Protein AF-A0A7C7GL18-F1 (afdb_monomer_lite)

pLDDT: mean 80.8, std 13.45, range [41.53, 95.81]

Sequence (147 aa):
MASQLKHQLSNVLKSRQIWISIIIILSNVGTMVYTIEILNQKKKLSYLAGIANHQQVLIETHLSQVLLESLGTKTSYEATRADYKQASKILRYGGELALGPDSAQQTILKHVPTKEIFDVILKNDTLFRKIILKSDHFLASNPGNRI

Radius of gyration: 29.55 Å; chains: 1; bounding box: 69×33×92 Å

Structure (mmCIF, N/CA/C/O backbone):
data_AF-A0A7C7GL18-F1
#
_entry.id   AF-A0A7C7GL18-F1
#
loop_
_atom_site.group_PDB
_atom_site.id
_atom_site.type_symbol
_atom_site.label_atom_id
_atom_site.label_alt_id
_atom_site.label_comp_id
_atom_site.label_asym_id
_atom_site.label_entity_id
_atom_site.label_seq_id
_atom_site.pdbx_PDB_ins_code
_atom_site.Cartn_x
_atom_site.Cartn_y
_atom_site.Cartn_z
_atom_site.occupancy
_atom_site.B_iso_or_equiv
_atom_site.auth_seq_id
_atom_site.auth_comp_id
_atom_site.auth_asym_id
_atom_site.auth_atom_id
_atom_site.pdbx_PDB_model_num
ATOM 1 N N . MET A 1 1 ? 50.760 1.882 -61.209 1.00 62.50 1 MET A N 1
ATOM 2 C CA . MET A 1 1 ? 50.061 0.744 -60.563 1.00 62.50 1 MET A CA 1
ATOM 3 C C . MET A 1 1 ? 50.178 0.723 -59.032 1.00 62.50 1 MET A C 1
ATOM 5 O O . MET A 1 1 ? 49.142 0.674 -58.384 1.00 62.50 1 MET A O 1
ATOM 9 N N . ALA A 1 2 ? 51.365 0.840 -58.416 1.00 65.00 2 ALA A N 1
ATOM 10 C CA . ALA A 1 2 ? 51.510 0.757 -56.946 1.00 65.00 2 ALA A CA 1
ATOM 11 C C . ALA A 1 2 ? 50.763 1.847 -56.132 1.00 65.00 2 ALA A C 1
ATOM 13 O O . ALA A 1 2 ? 50.281 1.577 -55.034 1.00 65.00 2 ALA A O 1
ATOM 14 N N . SER A 1 3 ? 50.630 3.066 -56.672 1.00 66.88 3 SER A N 1
ATOM 15 C CA . SER A 1 3 ? 49.903 4.176 -56.024 1.00 66.88 3 SER A CA 1
ATOM 16 C C . SER A 1 3 ? 48.387 3.924 -55.935 1.00 66.88 3 SER A C 1
ATOM 18 O O . SER A 1 3 ? 47.785 4.098 -54.877 1.00 66.88 3 SER A O 1
ATOM 20 N N . GLN A 1 4 ? 47.779 3.404 -57.008 1.00 69.69 4 GLN A N 1
ATOM 21 C CA . GLN A 1 4 ? 46.353 3.060 -57.031 1.00 69.69 4 GLN A CA 1
ATOM 22 C C . GLN A 1 4 ? 46.026 1.916 -56.064 1.00 69.69 4 GLN A C 1
ATOM 24 O O . GLN A 1 4 ? 45.018 1.979 -55.364 1.00 69.69 4 GLN A O 1
ATOM 29 N N . LEU A 1 5 ? 46.911 0.918 -55.952 1.00 69.62 5 LEU A N 1
ATOM 30 C CA . LEU A 1 5 ? 46.732 -0.202 -55.026 1.00 69.62 5 LEU A CA 1
ATOM 31 C C . LEU A 1 5 ? 46.753 0.260 -53.555 1.00 69.62 5 LEU A C 1
ATOM 33 O O . LEU A 1 5 ? 45.903 -0.147 -52.767 1.00 69.62 5 LEU A O 1
ATOM 37 N N . LYS A 1 6 ? 47.672 1.170 -53.191 1.00 70.19 6 LYS A N 1
ATOM 38 C CA . LYS A 1 6 ? 47.733 1.771 -51.843 1.00 70.19 6 LYS A CA 1
ATOM 39 C C . LYS A 1 6 ? 46.484 2.590 -51.517 1.00 70.19 6 LYS A C 1
ATOM 41 O O . LYS A 1 6 ? 45.965 2.503 -50.404 1.00 70.19 6 LYS A O 1
ATOM 46 N N . HIS A 1 7 ? 45.988 3.358 -52.484 1.00 70.75 7 HIS A N 1
ATOM 47 C CA . HIS A 1 7 ? 44.803 4.190 -52.293 1.00 70.75 7 HIS A CA 1
ATOM 48 C C . HIS A 1 7 ? 43.530 3.348 -52.113 1.00 70.75 7 HIS A C 1
ATOM 50 O O . HIS A 1 7 ? 42.682 3.682 -51.284 1.00 70.75 7 HIS A O 1
ATOM 56 N N . GLN A 1 8 ? 43.414 2.222 -52.826 1.00 72.12 8 GLN A N 1
ATOM 57 C CA . GLN A 1 8 ? 42.303 1.288 -52.641 1.00 72.12 8 GLN A CA 1
ATOM 58 C C . GLN A 1 8 ? 42.377 0.538 -51.306 1.00 72.12 8 GLN A C 1
ATOM 60 O O . GLN A 1 8 ? 41.365 0.448 -50.612 1.00 72.12 8 GLN A O 1
ATOM 65 N N . LEU A 1 9 ? 43.566 0.089 -50.883 1.00 71.50 9 LEU A N 1
ATOM 66 C CA . LEU A 1 9 ? 43.743 -0.558 -49.576 1.00 71.50 9 LEU A CA 1
ATOM 67 C C . LEU A 1 9 ? 43.374 0.382 -48.413 1.00 71.50 9 LEU A C 1
ATOM 69 O O . LEU A 1 9 ? 42.699 -0.026 -47.469 1.00 71.50 9 LEU A O 1
ATOM 73 N N . SER A 1 10 ? 43.771 1.658 -48.503 1.00 78.00 10 SER A N 1
ATOM 74 C CA . SER A 1 10 ? 43.434 2.683 -47.506 1.00 78.00 10 SER A CA 1
ATOM 75 C C . SER A 1 10 ? 41.923 2.922 -47.404 1.00 78.00 10 SER A C 1
ATOM 77 O O . SER A 1 10 ? 41.388 3.021 -46.299 1.00 78.00 10 SER A O 1
ATOM 79 N N . ASN A 1 11 ? 41.214 2.950 -48.536 1.00 79.50 11 ASN A N 1
ATOM 80 C CA . ASN A 1 11 ? 39.764 3.149 -48.563 1.00 79.50 11 ASN A CA 1
ATOM 81 C C . ASN A 1 11 ? 38.997 1.962 -47.954 1.00 79.50 11 ASN A C 1
ATOM 83 O O . ASN A 1 11 ? 38.041 2.174 -47.209 1.00 79.50 11 ASN A O 1
ATOM 87 N N . VAL A 1 12 ? 39.441 0.723 -48.198 1.00 78.25 12 VAL A N 1
ATOM 88 C CA . VAL A 1 12 ? 38.845 -0.482 -47.589 1.00 78.25 12 VAL A CA 1
ATOM 89 C C . VAL A 1 12 ? 39.056 -0.498 -46.072 1.00 78.25 12 VAL A C 1
ATOM 91 O O . VAL A 1 12 ? 38.129 -0.813 -45.324 1.00 78.25 12 VAL A O 1
ATOM 94 N N . LEU A 1 13 ? 40.245 -0.110 -45.598 1.00 78.62 13 LEU A N 1
ATOM 95 C CA . LEU A 1 13 ? 40.544 -0.014 -44.165 1.00 78.62 13 LEU A CA 1
ATOM 96 C C . LEU A 1 13 ? 39.705 1.069 -43.470 1.00 78.62 13 LEU A C 1
ATOM 98 O O . LEU A 1 13 ? 39.130 0.800 -42.417 1.00 78.62 13 LEU A O 1
ATOM 102 N N . LYS A 1 14 ? 39.560 2.253 -44.082 1.00 82.00 14 LYS A N 1
ATOM 103 C CA . LYS A 1 14 ? 38.687 3.327 -43.571 1.00 82.00 14 LYS A CA 1
ATOM 104 C C . LYS A 1 14 ? 37.219 2.905 -43.539 1.00 82.00 14 LYS A C 1
ATOM 106 O O . LYS A 1 14 ? 36.545 3.126 -42.539 1.00 82.00 14 LYS A O 1
ATOM 111 N N . SER A 1 15 ? 36.729 2.253 -44.596 1.00 81.19 15 SER A N 1
ATOM 112 C CA . SER A 1 15 ? 35.357 1.734 -44.642 1.00 81.19 15 SER A CA 1
ATOM 113 C C . SER A 1 15 ? 35.107 0.706 -43.533 1.00 81.19 15 SER A C 1
ATOM 115 O O . SER A 1 15 ? 34.118 0.809 -42.811 1.00 81.19 15 SER A O 1
ATOM 117 N N . ARG A 1 16 ? 36.043 -0.229 -43.316 1.00 83.00 16 ARG A N 1
ATOM 118 C CA . ARG A 1 16 ? 35.974 -1.190 -42.204 1.00 83.00 16 ARG A CA 1
ATOM 119 C C . ARG A 1 16 ? 35.967 -0.510 -40.835 1.00 83.00 16 ARG A C 1
ATOM 121 O O . ARG A 1 16 ? 35.171 -0.893 -39.985 1.00 83.00 16 ARG A O 1
ATOM 128 N N . GLN A 1 17 ? 36.811 0.501 -40.623 1.00 89.12 17 GLN A N 1
ATOM 129 C CA . GLN A 1 17 ? 36.826 1.268 -39.373 1.00 89.12 17 GLN A CA 1
ATOM 130 C C . GLN A 1 17 ?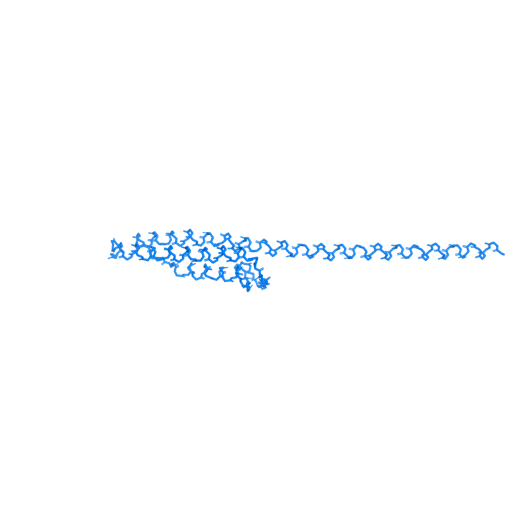 35.496 1.986 -39.118 1.00 89.12 17 GLN A C 1
ATOM 132 O O . GLN A 1 17 ? 35.011 1.964 -37.991 1.00 89.12 17 GLN A O 1
ATOM 137 N N . ILE A 1 18 ? 34.874 2.564 -40.150 1.00 89.94 18 ILE A N 1
ATOM 138 C CA . ILE A 1 18 ? 33.554 3.202 -40.033 1.00 89.94 18 ILE A CA 1
ATOM 139 C C . ILE A 1 18 ? 32.503 2.180 -39.583 1.00 89.94 18 ILE A C 1
ATOM 141 O O . ILE A 1 18 ? 31.773 2.439 -38.629 1.00 89.94 18 ILE A O 1
ATOM 145 N N . TRP A 1 19 ? 32.463 1.000 -40.205 1.00 90.38 19 TRP A N 1
ATOM 146 C CA . TRP A 1 19 ? 31.518 -0.055 -39.827 1.00 90.38 19 TRP A CA 1
ATOM 147 C C . TRP A 1 19 ? 31.719 -0.557 -38.396 1.00 90.38 19 TRP A C 1
ATOM 149 O O . TRP A 1 19 ? 30.743 -0.711 -37.664 1.00 90.38 19 TRP A O 1
ATOM 159 N N . ILE A 1 20 ? 32.969 -0.759 -37.971 1.00 91.44 20 ILE A N 1
ATOM 160 C CA . ILE A 1 20 ? 33.286 -1.163 -36.594 1.00 91.44 20 ILE A CA 1
ATOM 161 C C . ILE A 1 20 ? 32.805 -0.096 -35.603 1.00 91.44 20 ILE A C 1
ATOM 163 O O . ILE A 1 20 ? 32.131 -0.426 -34.629 1.00 91.44 20 ILE A O 1
ATOM 167 N N . SER A 1 21 ? 33.079 1.182 -35.875 1.00 90.50 21 SER A N 1
ATOM 168 C CA . SER A 1 21 ? 32.619 2.289 -35.030 1.00 90.50 21 SER A CA 1
ATOM 169 C C . SER A 1 21 ? 31.094 2.359 -34.945 1.00 90.50 21 SER A C 1
ATOM 171 O O . SER A 1 21 ? 30.556 2.535 -33.855 1.00 90.50 21 SER A O 1
ATOM 173 N N . ILE A 1 22 ? 30.381 2.161 -36.059 1.00 92.62 22 ILE A N 1
ATOM 174 C CA . ILE A 1 22 ? 28.909 2.128 -36.078 1.00 92.62 22 ILE A CA 1
ATOM 175 C C . ILE A 1 22 ? 28.378 0.992 -35.199 1.00 92.62 22 ILE A C 1
ATOM 177 O O . ILE A 1 22 ? 27.489 1.222 -34.381 1.00 92.62 22 ILE A O 1
ATOM 181 N N . ILE A 1 23 ? 28.937 -0.215 -35.318 1.00 92.38 23 ILE A N 1
ATOM 182 C CA . ILE A 1 23 ? 28.520 -1.373 -34.513 1.00 92.38 23 ILE A CA 1
ATOM 183 C C . ILE A 1 23 ? 28.749 -1.106 -33.021 1.00 92.38 23 ILE A C 1
ATOM 185 O O . ILE A 1 23 ? 27.869 -1.382 -32.206 1.00 92.38 23 ILE A O 1
ATOM 189 N N . ILE A 1 24 ? 29.893 -0.521 -32.656 1.00 93.06 24 ILE A N 1
ATOM 190 C CA . ILE A 1 24 ? 30.198 -0.157 -31.266 1.00 93.06 24 ILE A CA 1
ATOM 191 C C . ILE A 1 24 ? 29.203 0.884 -30.746 1.00 93.06 24 ILE A C 1
ATOM 193 O O . ILE A 1 24 ? 28.697 0.743 -29.632 1.00 93.06 24 ILE A O 1
ATOM 197 N N . ILE A 1 25 ? 28.887 1.915 -31.532 1.00 92.50 25 ILE A N 1
ATOM 198 C CA . ILE A 1 25 ? 27.912 2.942 -31.143 1.00 92.50 25 ILE A CA 1
ATOM 199 C C . ILE A 1 25 ? 26.532 2.309 -30.937 1.00 92.50 25 ILE A C 1
ATOM 201 O O . ILE A 1 25 ? 25.919 2.522 -29.894 1.00 92.50 25 ILE A O 1
ATOM 205 N N . LEU A 1 26 ? 26.072 1.471 -31.870 1.00 90.69 26 LEU A N 1
ATOM 206 C CA . LEU A 1 26 ? 24.785 0.777 -31.762 1.00 90.69 26 LEU A CA 1
ATOM 207 C C . LEU A 1 26 ? 24.728 -0.147 -30.538 1.00 90.69 26 LEU A C 1
ATOM 209 O O . LEU A 1 26 ? 23.735 -0.139 -29.813 1.00 90.69 26 LEU A O 1
ATOM 213 N N . SER A 1 27 ? 25.802 -0.891 -30.263 1.00 89.00 27 SER A N 1
ATOM 214 C CA . SER A 1 27 ? 25.903 -1.752 -29.079 1.00 89.00 27 SER A CA 1
ATOM 215 C C . SER A 1 27 ? 25.826 -0.948 -27.778 1.00 89.00 27 SER A C 1
ATOM 217 O O . SER A 1 27 ? 25.132 -1.345 -26.840 1.00 89.00 27 SER A O 1
ATOM 219 N N . ASN A 1 28 ? 26.510 0.198 -27.710 1.00 88.19 28 ASN A N 1
ATOM 220 C CA . ASN A 1 28 ? 26.464 1.075 -26.540 1.00 88.19 28 ASN A CA 1
ATOM 221 C C . ASN A 1 28 ? 25.072 1.681 -26.343 1.00 88.19 28 ASN A C 1
ATOM 223 O O . ASN A 1 28 ? 24.555 1.658 -25.229 1.00 88.19 28 ASN A O 1
ATOM 227 N N . VAL A 1 29 ? 24.432 2.154 -27.418 1.00 90.62 29 VAL A N 1
ATOM 228 C CA . VAL A 1 29 ? 23.058 2.678 -27.366 1.00 90.62 29 VAL A CA 1
ATOM 229 C C . VAL A 1 29 ? 22.085 1.599 -26.888 1.00 90.62 29 VAL A C 1
ATOM 231 O O . VAL A 1 29 ? 21.303 1.853 -25.974 1.00 90.62 29 VAL A O 1
ATOM 234 N N . GLY A 1 30 ? 22.172 0.380 -27.429 1.00 85.19 30 GLY A N 1
ATOM 235 C CA . GLY A 1 30 ? 21.340 -0.742 -26.988 1.00 85.19 30 GLY A CA 1
ATOM 236 C C . GLY A 1 30 ? 21.518 -1.051 -25.499 1.00 85.19 30 GLY A C 1
ATOM 237 O O . GLY A 1 30 ? 20.539 -1.194 -24.767 1.00 85.19 30 GLY A O 1
ATOM 238 N N . THR A 1 31 ? 22.765 -1.059 -25.023 1.00 88.62 31 THR A N 1
ATOM 239 C CA . THR A 1 31 ? 23.080 -1.294 -23.604 1.00 88.62 31 THR A CA 1
ATOM 240 C C . THR A 1 31 ? 22.556 -0.167 -22.710 1.00 88.62 31 THR A C 1
ATOM 242 O O . THR A 1 31 ? 22.020 -0.432 -21.633 1.00 88.62 31 THR A O 1
ATOM 245 N N . MET A 1 32 ? 22.655 1.092 -23.150 1.00 86.12 32 MET A N 1
ATOM 246 C CA . MET A 1 32 ? 22.120 2.248 -22.422 1.00 86.12 32 MET A CA 1
ATOM 247 C C . MET A 1 32 ? 20.599 2.182 -22.287 1.00 86.12 32 MET A C 1
ATOM 249 O O . MET A 1 32 ? 20.088 2.322 -21.177 1.00 86.12 32 MET A O 1
ATOM 253 N N . VAL A 1 33 ? 19.879 1.927 -23.384 1.00 86.56 33 VAL A N 1
ATOM 254 C CA . VAL A 1 33 ? 18.411 1.809 -23.370 1.00 86.56 33 VAL A CA 1
ATOM 255 C C . VAL A 1 33 ? 17.975 0.693 -22.421 1.00 86.56 33 VAL A C 1
ATOM 257 O O . VAL A 1 33 ? 17.145 0.922 -21.541 1.00 86.56 33 VAL A O 1
ATOM 260 N N . TYR A 1 34 ? 18.606 -0.478 -22.525 1.00 83.81 34 TYR A N 1
ATOM 261 C CA . TYR A 1 34 ? 18.330 -1.613 -21.645 1.00 83.81 34 TYR A CA 1
ATOM 262 C C . TYR A 1 34 ? 18.601 -1.292 -20.165 1.00 83.81 34 TYR A C 1
ATOM 264 O O . TYR A 1 34 ? 17.804 -1.612 -19.282 1.00 83.81 34 TYR A O 1
ATOM 272 N N . THR A 1 35 ? 19.700 -0.591 -19.879 1.00 84.44 35 THR A N 1
ATOM 273 C CA . THR A 1 35 ? 20.052 -0.178 -18.512 1.00 84.44 35 THR A CA 1
ATOM 274 C C . THR A 1 35 ? 19.027 0.803 -17.938 1.00 84.44 35 THR A C 1
ATOM 276 O O . THR A 1 35 ? 18.617 0.656 -16.785 1.00 84.44 35 THR A O 1
ATOM 279 N N . ILE A 1 36 ? 18.569 1.777 -18.732 1.00 82.69 36 ILE A N 1
ATOM 280 C CA . ILE A 1 36 ? 17.522 2.730 -18.329 1.00 82.69 36 ILE A CA 1
ATOM 281 C C . ILE A 1 36 ? 16.224 1.988 -17.996 1.00 82.69 36 ILE A C 1
ATOM 283 O O . ILE A 1 36 ? 15.576 2.291 -16.991 1.00 82.69 36 ILE A O 1
ATOM 287 N N . GLU A 1 37 ? 15.855 0.995 -18.803 1.00 77.88 37 GLU A N 1
ATOM 288 C CA . GLU A 1 37 ? 14.655 0.197 -18.571 1.00 77.88 37 GLU A CA 1
ATOM 289 C C . GLU A 1 37 ? 14.737 -0.595 -17.259 1.00 77.88 37 GLU A C 1
ATOM 291 O O . GLU A 1 37 ? 13.820 -0.510 -16.436 1.00 77.88 37 GLU A O 1
ATOM 296 N N . ILE A 1 38 ? 15.866 -1.263 -16.995 1.00 77.81 38 ILE A N 1
ATOM 297 C CA . ILE A 1 38 ? 16.104 -1.958 -15.720 1.00 77.81 38 ILE A CA 1
ATOM 298 C C . ILE A 1 38 ? 16.019 -0.988 -14.539 1.00 77.81 38 ILE A C 1
ATOM 300 O O . ILE A 1 38 ? 15.383 -1.296 -13.529 1.00 77.81 38 ILE A O 1
ATOM 304 N N . LEU A 1 39 ? 16.651 0.185 -14.635 1.00 76.12 39 LEU A N 1
ATOM 305 C CA . LEU A 1 39 ? 16.615 1.183 -13.564 1.00 76.12 39 LEU A CA 1
ATOM 306 C C . LEU A 1 39 ? 15.184 1.653 -13.286 1.00 76.12 39 LEU A C 1
ATOM 308 O O . LEU A 1 39 ? 14.789 1.768 -12.125 1.00 76.12 39 LEU A O 1
ATOM 312 N N . ASN A 1 40 ? 14.384 1.866 -14.330 1.00 73.88 40 ASN A N 1
ATOM 313 C CA . ASN A 1 40 ? 12.979 2.236 -14.188 1.00 73.88 40 ASN A CA 1
ATOM 314 C C . ASN A 1 40 ? 12.141 1.116 -13.558 1.00 73.88 40 ASN A C 1
ATOM 316 O O . ASN A 1 40 ? 11.289 1.398 -12.714 1.00 73.88 40 ASN A O 1
ATOM 320 N N . GLN A 1 41 ? 12.392 -0.148 -13.905 1.00 74.00 41 GLN A N 1
ATOM 321 C CA . GLN A 1 41 ? 11.733 -1.287 -13.260 1.00 74.00 41 GLN A CA 1
ATOM 322 C C . GLN A 1 41 ? 12.108 -1.394 -11.775 1.00 74.00 41 GLN A C 1
ATOM 324 O O . GLN A 1 41 ? 11.222 -1.516 -10.927 1.00 74.00 41 GLN A O 1
ATOM 329 N N . LYS A 1 42 ? 13.396 -1.254 -11.434 1.00 75.06 42 LYS A N 1
ATOM 330 C CA . LYS A 1 42 ? 13.868 -1.246 -10.039 1.00 75.06 42 LYS A CA 1
ATOM 331 C C . LYS A 1 42 ? 13.253 -0.107 -9.224 1.00 75.06 42 LYS A C 1
ATOM 333 O O . LYS A 1 42 ? 12.832 -0.332 -8.093 1.00 75.06 42 LYS A O 1
ATOM 338 N N . LYS A 1 43 ? 13.142 1.098 -9.798 1.00 74.12 43 LYS A N 1
ATOM 339 C CA . LYS A 1 43 ? 12.461 2.235 -9.152 1.00 74.12 43 LYS A CA 1
ATOM 340 C C . LYS A 1 43 ? 10.993 1.922 -8.858 1.00 74.12 43 LYS A C 1
ATOM 342 O O . LYS A 1 43 ? 10.552 2.120 -7.733 1.00 74.12 43 LYS A O 1
ATOM 347 N N . LYS A 1 44 ? 10.254 1.374 -9.830 1.00 70.31 44 LYS A N 1
ATOM 348 C CA . LYS A 1 44 ? 8.849 0.966 -9.639 1.00 70.31 44 LYS A CA 1
ATOM 349 C C . LYS A 1 44 ? 8.692 -0.060 -8.515 1.00 70.31 44 LYS A C 1
ATOM 351 O O . LYS A 1 44 ? 7.806 0.098 -7.682 1.00 70.31 44 LYS A O 1
ATOM 356 N N . LEU A 1 45 ? 9.565 -1.068 -8.463 1.00 73.19 45 LEU A N 1
ATOM 357 C CA . LEU A 1 45 ? 9.576 -2.059 -7.382 1.00 73.19 45 LEU A CA 1
ATOM 358 C C . LEU A 1 45 ? 9.853 -1.421 -6.015 1.00 73.19 45 LEU A C 1
ATOM 360 O O . LEU A 1 45 ? 9.168 -1.743 -5.050 1.00 73.19 45 LEU A O 1
ATOM 364 N N . SER A 1 46 ? 10.800 -0.482 -5.945 1.00 76.38 46 SER A N 1
ATOM 365 C CA . SER A 1 46 ? 11.095 0.267 -4.718 1.00 76.38 46 SER A CA 1
ATOM 366 C C . SER A 1 46 ? 9.877 1.050 -4.216 1.00 76.38 46 SER A C 1
ATOM 368 O O . SER A 1 46 ? 9.545 0.984 -3.035 1.00 76.38 46 SER A O 1
ATOM 370 N N . TYR A 1 47 ? 9.141 1.719 -5.111 1.00 76.06 47 TYR A N 1
ATOM 371 C CA . TYR A 1 47 ? 7.914 2.424 -4.729 1.00 76.06 47 TYR A CA 1
ATOM 372 C C . TYR A 1 47 ? 6.836 1.478 -4.199 1.00 76.06 47 TYR A C 1
ATOM 374 O O . TYR A 1 47 ? 6.215 1.775 -3.183 1.00 76.06 47 TYR A O 1
ATOM 382 N N . LEU A 1 48 ? 6.639 0.321 -4.836 1.00 76.00 48 LEU A N 1
ATOM 383 C CA . LEU A 1 48 ? 5.677 -0.681 -4.365 1.00 76.00 48 LEU A CA 1
ATOM 384 C C . LEU A 1 48 ? 6.053 -1.231 -2.985 1.00 76.00 48 LEU A C 1
ATOM 386 O O . LEU A 1 48 ? 5.191 -1.327 -2.113 1.00 76.00 48 LEU A O 1
ATOM 390 N N . ALA A 1 49 ? 7.336 -1.529 -2.765 1.00 80.62 49 ALA A N 1
ATOM 391 C CA . ALA A 1 49 ? 7.840 -1.930 -1.454 1.00 80.62 49 ALA A CA 1
ATOM 392 C C . ALA A 1 49 ? 7.621 -0.825 -0.407 1.00 80.62 49 ALA A C 1
ATOM 394 O O . ALA A 1 49 ? 7.199 -1.111 0.711 1.00 80.62 49 ALA A O 1
ATOM 395 N N . GLY A 1 50 ? 7.823 0.440 -0.788 1.00 84.06 50 GLY A N 1
ATOM 396 C CA . GLY A 1 50 ? 7.522 1.598 0.051 1.00 84.06 50 GLY A CA 1
ATOM 397 C C . GLY A 1 50 ? 6.048 1.677 0.458 1.00 84.06 50 GLY A C 1
ATOM 398 O O . GLY A 1 50 ? 5.758 1.876 1.635 1.00 84.06 50 GLY A O 1
ATOM 399 N N . ILE A 1 51 ? 5.113 1.456 -0.474 1.00 84.19 51 ILE A N 1
ATOM 400 C CA . ILE A 1 51 ? 3.669 1.438 -0.174 1.00 84.19 51 ILE A CA 1
ATOM 401 C C . ILE A 1 51 ? 3.318 0.270 0.754 1.00 84.19 51 ILE A C 1
ATOM 403 O O . ILE A 1 51 ? 2.564 0.454 1.707 1.00 84.19 51 ILE A O 1
ATOM 407 N N . ALA A 1 52 ? 3.868 -0.921 0.507 1.00 84.75 52 ALA A N 1
ATOM 408 C CA . ALA A 1 52 ? 3.644 -2.082 1.366 1.00 84.75 52 ALA A CA 1
ATOM 409 C C . ALA A 1 52 ? 4.163 -1.839 2.795 1.00 84.75 52 ALA A C 1
ATOM 411 O O . ALA A 1 52 ? 3.466 -2.131 3.764 1.00 84.75 52 ALA A O 1
ATOM 412 N N . ASN A 1 53 ? 5.341 -1.225 2.936 1.00 86.38 53 ASN A N 1
ATOM 413 C CA . ASN A 1 53 ? 5.873 -0.825 4.237 1.00 86.38 53 ASN A CA 1
ATOM 414 C C . ASN A 1 53 ? 4.995 0.249 4.903 1.00 86.38 53 ASN A C 1
ATOM 416 O O . ASN A 1 53 ? 4.714 0.186 6.097 1.00 86.38 53 ASN A O 1
ATOM 420 N N . HIS A 1 54 ? 4.492 1.209 4.126 1.00 88.19 54 HIS A N 1
ATOM 421 C CA . HIS A 1 54 ? 3.578 2.229 4.629 1.00 88.19 54 HIS A CA 1
ATOM 422 C C . HIS A 1 54 ? 2.265 1.626 5.156 1.00 88.19 54 HIS A C 1
ATOM 424 O O . HIS A 1 54 ? 1.775 2.065 6.192 1.00 88.19 54 HIS A O 1
ATOM 430 N N . GLN A 1 55 ? 1.732 0.571 4.528 1.00 90.44 55 GLN A N 1
ATOM 431 C CA . GLN A 1 55 ? 0.572 -0.152 5.063 1.00 90.44 55 GLN A CA 1
ATOM 432 C C . GLN A 1 55 ? 0.820 -0.722 6.463 1.00 90.44 55 GLN A C 1
ATOM 434 O O . GLN A 1 55 ? -0.088 -0.683 7.291 1.00 90.44 55 GLN A O 1
ATOM 439 N N . GLN A 1 56 ? 2.024 -1.229 6.746 1.00 89.44 56 GLN A N 1
ATOM 440 C CA . GLN A 1 56 ? 2.373 -1.706 8.084 1.00 89.44 56 GLN A CA 1
ATOM 441 C C . GLN A 1 56 ? 2.352 -0.558 9.100 1.00 89.44 56 GLN A C 1
ATOM 443 O O . GLN A 1 56 ? 1.695 -0.667 10.136 1.00 89.44 56 GLN A O 1
ATOM 448 N N . VAL A 1 57 ? 2.983 0.570 8.762 1.00 92.31 57 VAL A N 1
ATOM 449 C CA . VAL A 1 57 ? 2.993 1.770 9.614 1.00 92.31 57 VAL A CA 1
ATOM 450 C C . VAL A 1 57 ? 1.571 2.277 9.877 1.00 92.31 57 VAL A C 1
ATOM 452 O O . VAL A 1 57 ? 1.246 2.645 11.004 1.00 92.31 57 VAL A O 1
ATOM 455 N N . LEU A 1 58 ? 0.688 2.257 8.874 1.00 93.31 58 LEU A N 1
ATOM 456 C CA . LEU A 1 58 ? -0.716 2.655 9.028 1.00 93.31 58 LEU A CA 1
ATOM 457 C C . LEU A 1 58 ? -1.497 1.717 9.962 1.00 93.31 58 LEU A C 1
ATOM 459 O O . LEU A 1 58 ? -2.341 2.187 10.722 1.00 93.31 58 LEU A O 1
ATOM 463 N N . ILE A 1 59 ? -1.214 0.410 9.954 1.00 93.75 59 ILE A N 1
ATOM 464 C CA . ILE A 1 59 ? -1.825 -0.538 10.901 1.00 93.75 59 ILE A CA 1
ATOM 465 C C . ILE A 1 59 ? -1.396 -0.212 12.337 1.00 93.75 59 ILE A C 1
ATOM 467 O O . ILE A 1 59 ? -2.246 -0.109 13.222 1.00 93.75 59 ILE A O 1
ATOM 471 N N . GLU A 1 60 ? -0.097 -0.020 12.570 1.00 93.50 60 GLU A N 1
ATOM 472 C CA . GLU A 1 60 ? 0.449 0.332 13.889 1.00 93.50 60 GLU A CA 1
ATOM 473 C C . GLU A 1 60 ? -0.091 1.686 14.379 1.00 93.50 60 GLU A C 1
ATOM 475 O O . GLU A 1 60 ? -0.498 1.830 15.537 1.00 93.50 60 GLU A O 1
ATOM 480 N N . THR A 1 61 ? -0.187 2.657 13.466 1.00 94.00 61 THR A N 1
ATOM 481 C CA . THR A 1 61 ? -0.783 3.975 13.719 1.00 94.00 61 THR A CA 1
ATOM 482 C C . THR A 1 61 ? -2.254 3.842 14.105 1.00 94.00 61 THR A C 1
ATOM 484 O O . THR A 1 61 ? -2.678 4.434 15.095 1.00 94.00 61 THR A O 1
ATOM 487 N N . HIS A 1 62 ? -3.027 3.021 13.384 1.00 94.94 62 HIS A N 1
ATOM 488 C CA . HIS A 1 62 ? -4.438 2.792 13.687 1.00 94.94 62 HIS A CA 1
ATOM 489 C C . HIS A 1 62 ? -4.626 2.222 15.097 1.00 94.94 62 HIS A C 1
ATOM 491 O O . HIS A 1 62 ? -5.447 2.727 15.860 1.00 94.94 62 HIS A O 1
ATOM 497 N N . LEU A 1 63 ? -3.851 1.197 15.461 1.00 94.31 63 LEU A N 1
ATOM 498 C CA . LEU A 1 63 ? -3.923 0.587 16.791 1.00 94.31 63 LEU A CA 1
ATOM 499 C C . LEU A 1 63 ? -3.544 1.579 17.897 1.00 94.31 63 LEU A C 1
ATOM 501 O O . LEU A 1 63 ? -4.211 1.632 18.929 1.00 94.31 63 LEU A O 1
ATOM 505 N N . SER A 1 64 ? -2.519 2.399 17.661 1.00 94.00 64 SER A N 1
ATOM 506 C CA . SER A 1 64 ? -2.096 3.439 18.605 1.00 94.00 64 SER A CA 1
ATOM 507 C C . SER A 1 64 ? -3.176 4.504 18.797 1.00 94.00 64 SER A C 1
ATOM 509 O O . SER A 1 64 ? -3.472 4.881 19.927 1.00 94.00 64 SER A O 1
ATOM 511 N N . GLN A 1 65 ? -3.814 4.954 17.713 1.00 93.69 65 GLN A N 1
ATOM 512 C CA . GLN A 1 65 ? -4.925 5.908 17.770 1.00 93.69 65 GLN A CA 1
ATOM 513 C C . GLN A 1 65 ? -6.127 5.328 18.521 1.00 93.69 65 GLN A C 1
ATOM 515 O O . GLN A 1 65 ? -6.686 5.997 19.377 1.00 93.69 65 GLN A O 1
ATOM 520 N N . VAL A 1 66 ? -6.483 4.064 18.276 1.00 91.56 66 VAL A N 1
ATOM 521 C CA . VAL A 1 66 ? -7.555 3.375 19.015 1.00 91.56 66 VAL A CA 1
ATOM 522 C C . VAL A 1 66 ? -7.239 3.293 20.510 1.00 91.56 66 VAL A C 1
ATOM 524 O O . VAL A 1 66 ? -8.114 3.540 21.338 1.00 91.56 66 VAL A O 1
ATOM 527 N N . LEU A 1 67 ? -5.994 2.984 20.880 1.00 90.75 67 LEU A N 1
ATOM 528 C CA . LEU A 1 67 ? -5.579 2.972 22.282 1.00 90.75 67 LEU A CA 1
ATOM 529 C C . LEU A 1 67 ? -5.703 4.370 22.906 1.00 90.75 67 LEU A C 1
ATOM 531 O O . LEU A 1 67 ? -6.290 4.509 23.975 1.00 90.75 67 LEU A O 1
ATOM 535 N N . LEU A 1 68 ? -5.201 5.404 22.233 1.00 90.25 68 LEU A N 1
ATOM 536 C CA . LEU A 1 68 ? -5.280 6.790 22.702 1.00 90.25 68 LEU A CA 1
ATOM 537 C C . LEU A 1 68 ? -6.728 7.277 22.845 1.00 90.25 68 LEU A C 1
ATOM 539 O O . LEU A 1 68 ? -7.058 7.903 23.851 1.00 90.25 68 LEU A O 1
ATOM 543 N N . GLU A 1 69 ? -7.598 6.929 21.898 1.00 90.25 69 GLU A N 1
ATOM 544 C CA . GLU A 1 69 ? -9.031 7.223 21.973 1.00 90.25 69 GLU A CA 1
ATOM 545 C C . GLU A 1 69 ? -9.669 6.548 23.193 1.00 90.25 69 GLU A C 1
ATOM 547 O O . GLU A 1 69 ? -10.419 7.179 23.934 1.00 90.25 69 GLU A O 1
ATOM 552 N N . SER A 1 70 ? -9.316 5.287 23.470 1.00 87.81 70 SER A N 1
ATOM 553 C CA . SER A 1 70 ? -9.795 4.589 24.672 1.00 87.81 70 SER A CA 1
ATOM 554 C C . SER A 1 70 ? -9.301 5.230 25.975 1.00 87.81 70 SER A C 1
ATOM 556 O O . SER A 1 70 ? -9.955 5.120 27.012 1.00 87.81 70 SER A O 1
ATOM 558 N N . LEU A 1 71 ? -8.175 5.947 25.911 1.00 88.62 71 LEU A N 1
ATOM 559 C CA . LEU A 1 71 ? -7.601 6.745 26.993 1.00 88.62 71 LEU A CA 1
ATOM 560 C C . LEU A 1 71 ? -8.152 8.187 27.044 1.00 88.62 71 LEU A C 1
ATOM 562 O O . LEU A 1 71 ? -7.653 8.992 27.826 1.00 88.62 71 LEU A O 1
ATOM 566 N N . GLY A 1 72 ? -9.187 8.512 26.260 1.00 85.25 72 GLY A N 1
ATOM 567 C CA . GLY A 1 72 ? -9.871 9.811 26.299 1.00 85.25 72 GLY A CA 1
ATOM 568 C C . GLY A 1 72 ? -9.175 10.903 25.486 1.00 85.25 72 GLY A C 1
ATOM 569 O O . GLY A 1 72 ? -9.585 12.062 25.506 1.00 85.25 72 GLY A O 1
ATOM 570 N N . THR A 1 73 ? -8.126 10.555 24.738 1.00 86.31 73 THR A N 1
ATOM 571 C CA . THR A 1 73 ? -7.454 11.487 23.830 1.00 86.31 73 THR A CA 1
ATOM 572 C C . THR A 1 73 ? -8.142 11.461 22.477 1.00 86.31 73 THR A C 1
ATOM 574 O O . THR A 1 73 ? -8.140 10.433 21.810 1.00 86.31 73 THR A O 1
ATOM 577 N N . LYS A 1 74 ? -8.680 12.601 22.035 1.00 81.81 74 LYS A N 1
ATOM 578 C CA . LYS A 1 74 ? -9.345 12.704 20.732 1.00 81.81 74 LYS A CA 1
ATOM 579 C C . LYS A 1 74 ? -8.350 12.468 19.593 1.00 81.81 74 LYS A C 1
ATOM 581 O O . LYS A 1 74 ? -7.478 13.300 19.338 1.00 81.81 74 LYS A O 1
ATOM 586 N N . THR A 1 75 ? -8.512 11.364 18.877 1.00 83.25 75 THR A N 1
ATOM 587 C CA . THR A 1 75 ? -7.702 10.991 17.714 1.00 83.25 75 THR A CA 1
ATOM 588 C C . THR A 1 75 ? -8.571 10.779 16.476 1.00 83.25 75 THR A C 1
ATOM 590 O O . THR A 1 75 ? -9.771 10.538 16.561 1.00 83.25 75 THR A O 1
ATOM 593 N N . SER A 1 76 ? -7.975 10.890 15.285 1.00 79.38 76 SER A N 1
ATOM 594 C CA . SER A 1 76 ? -8.664 10.612 14.019 1.00 79.38 76 SER A CA 1
ATOM 595 C C . SER A 1 76 ? -8.106 9.341 13.387 1.00 79.38 76 SER A C 1
ATOM 597 O O . SER A 1 76 ? -7.113 9.380 12.663 1.00 79.38 76 SER A O 1
ATOM 599 N N . TYR A 1 77 ? -8.745 8.204 13.665 1.00 86.94 77 TYR A N 1
ATOM 600 C CA . TYR A 1 77 ? -8.402 6.917 13.048 1.00 86.94 77 TYR A CA 1
ATOM 601 C C . TYR A 1 77 ? -9.077 6.686 11.687 1.00 86.94 77 TYR A C 1
ATOM 603 O O . TYR A 1 77 ? -8.664 5.796 10.945 1.00 86.94 77 TYR A O 1
ATOM 611 N N . GLU A 1 78 ? -10.076 7.495 11.321 1.00 88.38 78 GLU A N 1
ATOM 612 C CA . GLU A 1 78 ? -10.757 7.419 10.018 1.00 88.38 78 GLU A CA 1
ATOM 613 C C . GLU A 1 78 ? -9.840 7.809 8.852 1.00 88.38 78 GLU A C 1
ATOM 615 O O . GLU A 1 78 ? -9.847 7.145 7.814 1.00 88.38 78 GLU A O 1
ATOM 620 N N . ALA A 1 79 ? -8.986 8.821 9.039 1.00 88.38 79 ALA A N 1
ATOM 621 C CA . ALA A 1 79 ? -7.984 9.203 8.042 1.00 88.38 79 ALA A CA 1
ATOM 622 C C . ALA A 1 79 ? -7.010 8.045 7.767 1.00 88.38 79 ALA A C 1
ATOM 624 O O . ALA A 1 79 ? -6.858 7.617 6.626 1.00 88.38 79 ALA A O 1
ATOM 625 N N . THR A 1 80 ? -6.471 7.431 8.823 1.00 91.75 80 THR A N 1
ATOM 626 C CA . THR A 1 80 ? -5.571 6.270 8.730 1.00 91.75 80 THR A CA 1
ATOM 627 C C . THR A 1 80 ? -6.218 5.084 8.001 1.00 91.75 80 THR A C 1
ATOM 629 O O . THR A 1 80 ? -5.574 4.400 7.202 1.00 91.75 80 THR A O 1
ATOM 632 N N . ARG A 1 81 ? -7.517 4.834 8.232 1.00 93.75 81 ARG A N 1
ATOM 633 C CA . ARG A 1 81 ? -8.286 3.792 7.523 1.00 93.75 81 ARG A CA 1
ATOM 634 C C . ARG A 1 81 ? -8.433 4.111 6.0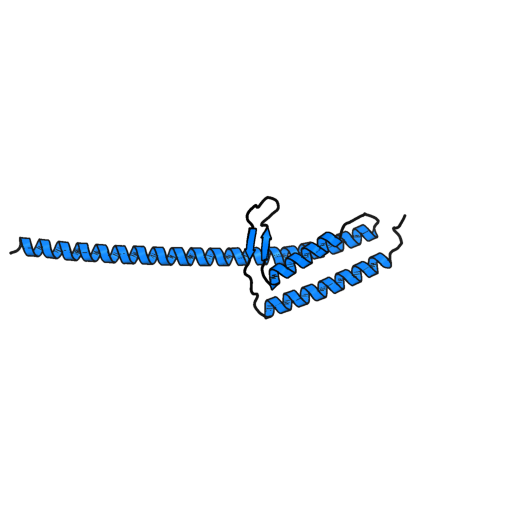33 1.00 93.75 81 ARG A C 1
ATOM 636 O O . ARG A 1 81 ? -8.310 3.206 5.200 1.00 93.75 81 ARG A O 1
ATOM 643 N N . ALA A 1 82 ? -8.700 5.373 5.693 1.00 91.25 82 ALA A N 1
ATOM 644 C CA . ALA A 1 82 ? -8.803 5.834 4.312 1.00 91.25 82 ALA A CA 1
ATOM 645 C C . ALA A 1 82 ? -7.460 5.709 3.576 1.00 91.25 82 ALA A C 1
ATOM 647 O O . ALA A 1 82 ? -7.422 5.136 2.483 1.00 91.25 82 ALA A O 1
ATOM 648 N N . ASP A 1 83 ? -6.367 6.126 4.217 1.00 90.25 83 ASP A N 1
ATOM 649 C CA . ASP A 1 83 ? -5.007 6.028 3.680 1.00 90.25 83 ASP A CA 1
ATOM 650 C C . ASP A 1 83 ? -4.614 4.569 3.428 1.00 90.25 83 ASP A C 1
ATOM 652 O O . ASP A 1 83 ? -4.117 4.224 2.352 1.00 90.25 83 ASP A O 1
ATOM 656 N N . TYR A 1 84 ? -4.940 3.661 4.357 1.00 92.62 84 TYR A N 1
ATOM 657 C CA . TYR A 1 84 ? -4.690 2.230 4.169 1.00 92.62 84 TYR A CA 1
ATOM 658 C C . TYR A 1 84 ? -5.458 1.673 2.964 1.00 92.62 84 TYR A C 1
ATOM 660 O O . TYR A 1 84 ? -4.911 0.925 2.145 1.00 92.62 84 TYR A O 1
ATOM 668 N N . LYS A 1 85 ? -6.738 2.046 2.828 1.00 92.06 85 LYS A N 1
ATOM 669 C CA . LYS A 1 85 ? -7.586 1.629 1.704 1.00 92.06 85 LYS A CA 1
ATOM 670 C C . LYS A 1 85 ? -7.031 2.140 0.375 1.00 92.06 85 LYS A C 1
ATOM 672 O O . LYS A 1 85 ? -7.048 1.399 -0.611 1.00 92.06 85 LYS A O 1
ATOM 677 N N . GLN A 1 86 ? -6.532 3.374 0.342 1.00 89.06 86 GLN A N 1
ATOM 678 C CA . GLN A 1 86 ? -5.890 3.946 -0.835 1.00 89.06 86 GLN A CA 1
ATOM 679 C C . GLN A 1 86 ? -4.597 3.201 -1.180 1.00 89.06 86 GLN A C 1
ATOM 681 O O . GLN A 1 86 ? -4.456 2.749 -2.316 1.00 89.06 86 GLN A O 1
ATOM 686 N N . ALA A 1 87 ? -3.710 2.978 -0.208 1.00 88.38 87 ALA A N 1
ATOM 687 C CA . ALA A 1 87 ? -2.478 2.211 -0.397 1.00 88.38 87 ALA A CA 1
ATOM 688 C C . ALA A 1 87 ? -2.760 0.802 -0.957 1.00 88.38 87 ALA A C 1
ATOM 690 O O . ALA A 1 87 ? -2.168 0.390 -1.954 1.00 88.38 87 ALA A O 1
ATOM 691 N N . SER A 1 88 ? -3.750 0.100 -0.396 1.00 89.50 88 SER A N 1
ATOM 692 C CA . SER A 1 88 ? -4.183 -1.222 -0.871 1.00 89.50 88 SER A CA 1
ATOM 693 C C . SER A 1 88 ? -4.747 -1.195 -2.296 1.00 89.50 88 SER A C 1
ATOM 695 O O . SER A 1 88 ? -4.520 -2.102 -3.103 1.00 89.50 88 SER A O 1
ATOM 697 N N . LYS A 1 89 ? -5.506 -0.148 -2.645 1.00 88.62 89 LYS A N 1
ATOM 698 C CA . LYS A 1 89 ? -6.019 0.038 -4.008 1.00 88.62 89 LYS A CA 1
ATOM 699 C C . LYS A 1 89 ? -4.868 0.208 -5.002 1.00 88.62 89 LYS A C 1
ATOM 701 O O . LYS A 1 89 ? -4.893 -0.440 -6.047 1.00 88.62 89 LYS A O 1
ATOM 706 N N . ILE A 1 90 ? -3.863 1.013 -4.653 1.00 85.69 90 ILE A N 1
ATOM 707 C CA . ILE A 1 90 ? -2.694 1.258 -5.507 1.00 85.69 90 ILE A CA 1
ATOM 708 C C . ILE A 1 90 ? -1.872 -0.021 -5.694 1.00 85.69 90 ILE A C 1
ATOM 710 O O . ILE A 1 90 ? -1.459 -0.319 -6.811 1.00 85.69 90 ILE A O 1
ATOM 714 N N . LEU A 1 91 ? -1.694 -0.829 -4.646 1.00 85.25 91 LEU A N 1
ATOM 715 C CA . LEU A 1 9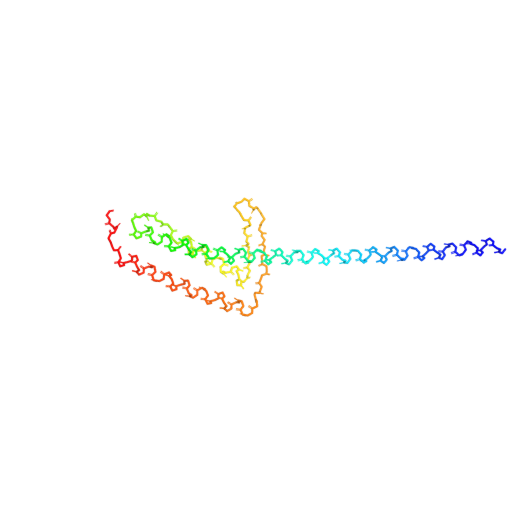1 ? -0.999 -2.115 -4.764 1.00 85.25 91 LEU A CA 1
ATOM 716 C C . LEU A 1 91 ? -1.741 -3.127 -5.652 1.00 85.25 91 LEU A C 1
ATOM 718 O O . LEU A 1 91 ? -1.101 -3.956 -6.290 1.00 85.25 91 LEU A O 1
ATOM 722 N N . ARG A 1 92 ? -3.076 -3.080 -5.720 1.00 85.44 92 ARG A N 1
ATOM 723 C CA . ARG A 1 92 ? -3.867 -4.026 -6.532 1.00 85.44 92 ARG A CA 1
ATOM 724 C C . ARG A 1 92 ? -4.004 -3.639 -7.992 1.00 85.44 92 ARG A C 1
ATOM 726 O O . ARG A 1 92 ? -3.961 -4.509 -8.854 1.00 85.44 92 ARG A O 1
ATOM 733 N N . TYR A 1 93 ? -4.252 -2.362 -8.248 1.00 84.12 93 TYR A N 1
ATOM 734 C CA . TYR A 1 93 ? -4.675 -1.890 -9.567 1.00 84.12 93 TYR A CA 1
ATOM 735 C C . TYR A 1 93 ? -3.708 -0.874 -10.166 1.00 84.12 93 TYR A C 1
ATOM 737 O O . TYR A 1 93 ? -3.923 -0.394 -11.280 1.00 84.12 93 TYR A O 1
ATOM 745 N N . GLY A 1 94 ? -2.665 -0.511 -9.421 1.00 78.06 94 GLY A N 1
ATOM 746 C CA . GLY A 1 94 ? -1.913 0.685 -9.718 1.00 78.06 94 GLY A CA 1
ATOM 747 C C . GLY A 1 94 ? -2.704 1.954 -9.404 1.00 78.06 94 GLY A C 1
ATOM 748 O O . GLY A 1 94 ? -3.793 1.931 -8.825 1.00 78.06 94 GLY A O 1
ATOM 749 N N . GLY A 1 95 ? -2.137 3.088 -9.785 1.00 75.25 95 GLY A N 1
ATOM 750 C CA . GLY A 1 95 ? -2.737 4.397 -9.565 1.00 75.25 95 GLY A CA 1
ATOM 751 C C . GLY A 1 95 ? -1.691 5.492 -9.483 1.00 75.25 95 GLY A C 1
ATOM 752 O O . GLY A 1 95 ? -0.488 5.238 -9.577 1.00 75.25 95 GLY A O 1
ATOM 753 N N . GLU A 1 96 ? -2.165 6.719 -9.322 1.00 69.94 96 GLU A N 1
ATOM 754 C CA . GLU A 1 96 ? -1.303 7.858 -9.043 1.00 69.94 96 GLU A CA 1
ATOM 755 C C . GLU A 1 96 ? -0.811 7.778 -7.601 1.00 69.94 96 GLU A C 1
ATOM 757 O O . GLU A 1 96 ? -1.599 7.686 -6.657 1.00 69.94 96 GLU A O 1
ATOM 762 N N . LEU A 1 97 ? 0.510 7.797 -7.443 1.00 65.94 97 LEU A N 1
ATOM 763 C CA . LEU A 1 97 ? 1.161 7.949 -6.154 1.00 65.94 97 LEU A CA 1
ATOM 764 C C . LEU A 1 97 ? 1.871 9.304 -6.136 1.00 65.94 97 LEU A C 1
ATOM 766 O O . LEU A 1 97 ? 2.733 9.565 -6.983 1.00 65.94 97 LEU A O 1
ATOM 770 N N . ALA A 1 98 ? 1.511 10.155 -5.176 1.00 60.28 98 ALA A N 1
ATOM 771 C CA . ALA A 1 98 ? 2.282 11.349 -4.858 1.00 60.28 98 ALA A CA 1
ATOM 772 C C . ALA A 1 98 ? 3.523 10.920 -4.065 1.00 60.28 98 ALA A C 1
ATOM 774 O O . ALA A 1 98 ? 3.415 10.295 -3.008 1.00 60.28 98 ALA A O 1
ATOM 775 N N . LEU A 1 99 ? 4.712 11.196 -4.597 1.00 55.62 99 LEU A N 1
ATOM 776 C CA . LEU A 1 99 ? 5.972 10.770 -3.992 1.00 55.62 99 LEU A CA 1
ATOM 777 C C . LEU A 1 99 ? 6.443 11.763 -2.925 1.00 55.62 99 LEU A C 1
ATOM 779 O O . LEU A 1 99 ? 7.451 12.433 -3.106 1.00 55.62 99 LEU A O 1
ATOM 783 N N . GLY A 1 100 ? 5.721 11.838 -1.809 1.00 47.75 100 GLY A N 1
ATOM 784 C CA . GLY A 1 100 ? 6.050 12.706 -0.675 1.00 47.75 100 GLY A CA 1
ATOM 785 C C . GLY A 1 100 ? 5.275 14.033 -0.651 1.00 47.75 100 GLY A C 1
ATOM 786 O O . GLY A 1 100 ? 4.608 14.370 -1.630 1.00 47.75 100 GLY A O 1
ATOM 787 N N . PRO A 1 101 ? 5.345 14.774 0.472 1.00 44.97 101 PRO A N 1
ATOM 788 C CA . PRO A 1 101 ? 4.500 15.946 0.735 1.00 44.97 101 PRO A CA 1
ATOM 789 C C . PRO A 1 101 ? 4.751 17.135 -0.209 1.00 44.97 101 PRO A C 1
ATOM 791 O O . PRO A 1 101 ? 3.813 17.869 -0.495 1.00 44.97 101 PRO A O 1
ATOM 794 N N . ASP A 1 102 ? 5.966 17.273 -0.755 1.00 45.88 102 ASP A N 1
ATOM 795 C CA . ASP A 1 102 ? 6.361 18.378 -1.653 1.00 45.88 102 ASP A CA 1
ATOM 796 C C . ASP A 1 102 ? 6.527 17.955 -3.122 1.00 45.88 102 ASP A C 1
ATOM 798 O O . ASP A 1 102 ? 6.997 18.717 -3.971 1.00 45.88 102 ASP A O 1
ATOM 802 N N . SER A 1 103 ? 6.188 16.711 -3.455 1.00 45.72 103 SER A N 1
ATOM 803 C CA . SER A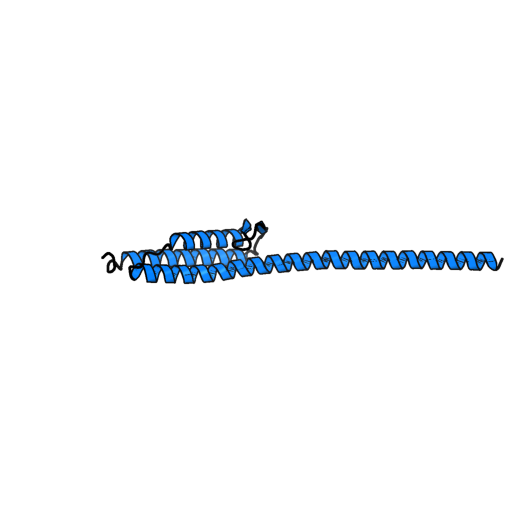 1 103 ? 6.460 16.188 -4.786 1.00 45.72 103 SER A CA 1
ATOM 804 C C . SER A 1 103 ? 5.304 16.458 -5.736 1.00 45.72 103 SER A C 1
ATOM 806 O O . SER A 1 103 ? 4.316 15.728 -5.782 1.00 45.72 103 SER A O 1
ATOM 808 N N . ALA A 1 104 ? 5.487 17.467 -6.589 1.00 45.69 104 ALA A N 1
ATOM 809 C CA . ALA A 1 104 ? 4.688 17.671 -7.798 1.00 45.69 104 ALA A CA 1
ATOM 810 C C . ALA A 1 104 ? 4.810 16.506 -8.811 1.00 45.69 104 ALA A C 1
ATOM 812 O O . ALA A 1 104 ? 4.189 16.534 -9.874 1.00 45.69 104 ALA A O 1
ATOM 813 N N . GLN A 1 105 ? 5.617 15.477 -8.519 1.00 47.25 105 GLN A N 1
ATOM 814 C CA . GLN A 1 105 ? 5.778 14.302 -9.367 1.00 47.25 105 GLN A CA 1
ATOM 815 C C . GLN A 1 105 ? 4.762 13.229 -8.974 1.00 47.25 105 GLN A C 1
ATOM 817 O O . GLN A 1 105 ? 5.000 12.373 -8.119 1.00 47.25 105 GLN A O 1
ATOM 822 N N . GLN A 1 106 ? 3.623 13.255 -9.662 1.00 56.78 106 GLN A N 1
ATOM 823 C CA . GLN A 1 106 ? 2.688 12.140 -9.695 1.00 56.78 106 GLN A CA 1
ATOM 824 C C . GLN A 1 106 ? 3.284 11.030 -10.561 1.00 56.78 106 GLN A C 1
ATOM 826 O O . GLN A 1 106 ? 3.512 11.206 -11.758 1.00 56.78 106 GLN A O 1
ATOM 831 N N . THR A 1 107 ? 3.557 9.872 -9.962 1.00 58.81 107 THR A N 1
ATOM 832 C CA . THR A 1 107 ? 3.932 8.686 -10.738 1.00 58.81 107 THR A CA 1
ATOM 833 C C . THR A 1 107 ? 2.716 7.792 -10.890 1.00 58.81 107 THR A C 1
ATOM 835 O O . THR A 1 107 ? 2.164 7.310 -9.903 1.00 58.81 107 THR A O 1
ATOM 838 N N . ILE A 1 108 ? 2.318 7.529 -12.137 1.00 63.31 108 ILE A N 1
ATOM 839 C CA . ILE A 1 108 ? 1.317 6.506 -12.444 1.00 63.31 108 ILE A CA 1
ATOM 840 C C . ILE A 1 108 ? 2.006 5.145 -12.339 1.00 63.31 108 ILE A C 1
ATOM 842 O O . ILE A 1 108 ? 2.737 4.709 -13.237 1.00 63.31 108 ILE A O 1
ATOM 846 N N . LEU A 1 109 ? 1.771 4.452 -11.231 1.00 64.62 109 LEU A N 1
ATOM 847 C CA . LEU A 1 109 ? 2.126 3.049 -11.101 1.00 64.62 109 LEU A CA 1
ATOM 848 C C . LEU A 1 109 ? 1.134 2.249 -11.942 1.00 64.62 109 LEU A C 1
ATOM 850 O O . LEU A 1 109 ? 0.017 1.999 -11.512 1.00 64.62 109 LEU A O 1
ATOM 854 N N . LYS A 1 110 ? 1.523 1.833 -13.150 1.00 61.06 110 LYS A N 1
ATOM 855 C CA . LYS A 1 110 ? 0.842 0.729 -13.839 1.00 61.06 110 LYS A CA 1
ATOM 856 C C . LYS A 1 110 ? 1.329 -0.564 -13.196 1.00 61.06 110 LYS A C 1
ATOM 858 O O . LYS A 1 110 ? 2.388 -1.064 -13.573 1.00 61.06 110 LYS A O 1
ATOM 863 N N . HIS A 1 111 ? 0.614 -1.053 -12.188 1.00 64.94 111 HIS A N 1
ATOM 864 C CA . HIS A 1 111 ? 0.942 -2.318 -11.546 1.00 64.94 111 HIS A CA 1
ATOM 865 C C . HIS A 1 111 ? -0.195 -3.315 -11.733 1.00 64.94 111 HIS A C 1
ATOM 867 O O . HIS A 1 111 ? -1.328 -3.063 -11.336 1.00 64.94 111 HIS A O 1
ATOM 873 N N . VAL A 1 112 ? 0.146 -4.445 -12.346 1.00 63.50 112 VAL A N 1
ATOM 874 C CA . VAL A 1 112 ? -0.652 -5.664 -12.297 1.00 63.50 112 VAL A CA 1
ATOM 875 C C . VAL A 1 112 ? 0.179 -6.637 -11.462 1.00 63.50 112 VAL A C 1
ATOM 877 O O . VAL A 1 112 ? 1.185 -7.142 -11.971 1.00 63.50 112 VAL A O 1
ATOM 880 N N . PRO A 1 113 ? -0.137 -6.821 -10.169 1.00 71.56 113 PRO A N 1
ATOM 881 C CA . PRO A 1 113 ? 0.568 -7.789 -9.339 1.00 71.56 113 PRO A CA 1
ATOM 882 C C . PRO A 1 113 ? 0.399 -9.198 -9.911 1.00 71.56 113 PRO A C 1
ATOM 884 O O . PRO A 1 113 ? -0.561 -9.491 -10.630 1.00 71.56 113 PRO A O 1
ATOM 887 N N . THR A 1 114 ? 1.317 -10.102 -9.568 1.00 80.62 114 THR A N 1
ATOM 888 C CA . THR A 1 114 ? 1.071 -11.530 -9.800 1.00 80.62 114 THR A CA 1
ATOM 889 C C . THR A 1 114 ? -0.178 -11.957 -9.025 1.00 80.62 114 THR A C 1
ATOM 891 O O . THR A 1 114 ? -0.535 -11.342 -8.018 1.00 80.62 114 THR A O 1
ATOM 894 N N . LYS A 1 115 ? -0.843 -13.030 -9.468 1.00 81.00 115 LYS A N 1
ATOM 895 C CA . LYS A 1 115 ? -2.039 -13.553 -8.788 1.00 81.00 115 LYS A CA 1
ATOM 896 C C . LYS A 1 115 ? -1.788 -13.812 -7.297 1.00 81.00 115 LYS A C 1
ATOM 898 O O . LYS A 1 115 ? -2.590 -13.417 -6.465 1.00 81.00 115 LYS A O 1
ATOM 903 N N . GLU A 1 116 ? -0.643 -14.403 -6.968 1.00 78.69 116 GLU A N 1
ATOM 904 C CA . GLU A 1 116 ? -0.249 -14.678 -5.585 1.00 78.69 116 GLU A CA 1
ATOM 905 C C . GLU A 1 116 ? -0.136 -13.396 -4.744 1.00 78.69 116 GLU A C 1
ATOM 907 O O . GLU A 1 116 ? -0.705 -13.317 -3.657 1.00 78.69 116 GLU A O 1
ATOM 912 N N . ILE A 1 117 ? 0.530 -12.357 -5.264 1.00 80.50 117 ILE A N 1
ATOM 913 C CA . ILE A 1 117 ? 0.650 -11.064 -4.573 1.00 80.50 117 ILE A CA 1
ATOM 914 C C . ILE A 1 117 ? -0.730 -10.417 -4.412 1.00 8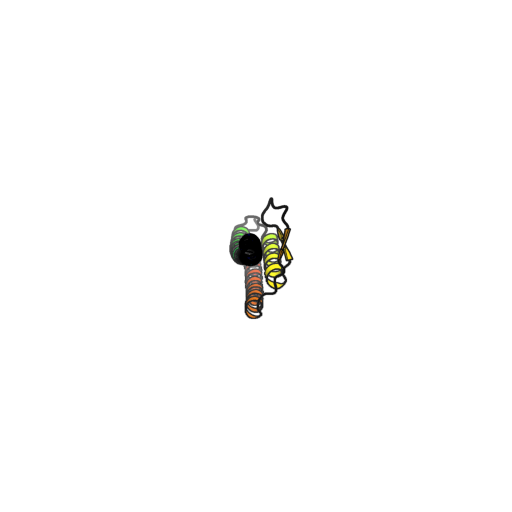0.50 117 ILE A C 1
ATOM 916 O O . ILE A 1 117 ? -1.044 -9.883 -3.349 1.00 80.50 117 ILE A O 1
ATOM 920 N N . PHE A 1 118 ? -1.577 -10.490 -5.439 1.00 86.44 118 PHE A N 1
ATOM 921 C CA . PHE A 1 118 ? -2.941 -9.973 -5.385 1.00 86.44 118 PHE A CA 1
ATOM 922 C C . PHE A 1 118 ? -3.773 -10.652 -4.286 1.00 86.44 118 PHE A C 1
ATOM 924 O O . PHE A 1 118 ? -4.429 -9.967 -3.496 1.00 86.44 118 PHE A O 1
ATOM 931 N N . ASP A 1 119 ? -3.695 -11.981 -4.188 1.00 87.06 119 ASP A N 1
ATOM 932 C CA . ASP A 1 119 ? -4.387 -12.772 -3.169 1.00 87.06 119 ASP A CA 1
ATOM 933 C C . ASP A 1 119 ? -3.883 -12.430 -1.754 1.00 87.06 119 ASP A C 1
ATOM 935 O O . ASP A 1 119 ? -4.680 -12.299 -0.818 1.00 87.06 119 ASP A O 1
ATOM 939 N N . VAL A 1 120 ? -2.576 -12.196 -1.590 1.00 87.56 120 VAL A N 1
ATOM 940 C CA . VAL A 1 120 ? -1.993 -11.720 -0.324 1.00 87.56 120 VAL A CA 1
ATOM 941 C C . VAL A 1 120 ? -2.519 -10.331 0.046 1.00 87.56 120 VAL A C 1
ATOM 943 O O . VAL A 1 120 ? -2.919 -10.122 1.193 1.00 87.56 120 VAL A O 1
ATOM 946 N N . ILE A 1 121 ? -2.593 -9.393 -0.903 1.00 89.12 121 ILE A N 1
ATOM 947 C CA . ILE A 1 121 ? -3.140 -8.052 -0.641 1.00 89.12 121 ILE A CA 1
ATOM 948 C C . ILE A 1 121 ? -4.617 -8.143 -0.223 1.00 89.12 121 ILE A C 1
ATOM 950 O O . ILE A 1 121 ? -5.031 -7.494 0.738 1.00 89.12 121 ILE A O 1
ATOM 954 N N . LEU A 1 122 ? -5.416 -8.993 -0.878 1.00 91.44 122 LEU A N 1
ATOM 955 C CA . LEU A 1 122 ? -6.812 -9.234 -0.491 1.00 91.44 122 LEU A CA 1
ATOM 956 C C . LEU A 1 122 ? -6.949 -9.846 0.907 1.00 91.44 122 LEU A C 1
ATOM 958 O O . LEU A 1 122 ? -7.844 -9.470 1.678 1.00 91.44 122 LEU A O 1
ATOM 962 N N . LYS A 1 123 ? -6.065 -10.784 1.253 1.00 92.44 123 LYS A N 1
ATOM 963 C CA . LYS A 1 123 ? -6.011 -11.368 2.593 1.00 92.44 123 LYS A CA 1
ATOM 964 C C . LYS A 1 123 ? -5.693 -10.297 3.637 1.00 92.44 123 LYS A C 1
ATOM 966 O O . LYS A 1 123 ? -6.381 -10.241 4.656 1.00 92.44 123 LYS A O 1
ATOM 971 N N . ASN A 1 124 ? -4.726 -9.421 3.367 1.00 91.06 124 ASN A N 1
ATOM 972 C CA . ASN A 1 124 ? -4.361 -8.318 4.257 1.00 91.06 124 ASN A CA 1
ATOM 973 C C . ASN A 1 124 ? -5.520 -7.336 4.459 1.00 91.06 124 ASN A C 1
ATOM 975 O O . ASN A 1 124 ? -5.843 -7.023 5.601 1.00 91.06 124 ASN A O 1
ATOM 979 N N . ASP A 1 125 ? -6.230 -6.952 3.396 1.00 93.38 125 ASP A N 1
ATOM 980 C CA . ASP A 1 125 ? -7.449 -6.136 3.495 1.00 93.38 125 ASP A CA 1
ATOM 981 C C . ASP A 1 125 ? -8.504 -6.776 4.402 1.00 93.38 125 ASP A C 1
ATOM 983 O O . ASP A 1 125 ? -9.144 -6.111 5.220 1.00 93.38 125 ASP A O 1
ATOM 987 N N . THR A 1 126 ? -8.697 -8.085 4.253 1.00 95.25 126 THR A N 1
ATOM 988 C CA . THR A 1 126 ? -9.663 -8.839 5.053 1.00 95.25 126 THR A CA 1
ATOM 989 C C . THR A 1 126 ? -9.254 -8.868 6.525 1.00 95.25 126 THR A C 1
ATOM 991 O O . THR A 1 126 ? -10.098 -8.697 7.406 1.00 95.25 126 THR A O 1
ATOM 994 N N . LEU A 1 127 ? -7.964 -9.060 6.810 1.00 94.31 127 LEU A N 1
ATOM 995 C CA . LEU A 1 127 ? -7.425 -9.021 8.168 1.00 94.31 127 LEU A CA 1
ATOM 996 C C . LEU A 1 127 ? -7.534 -7.620 8.774 1.00 94.31 127 LEU A C 1
ATOM 998 O O . LEU A 1 127 ? -7.979 -7.493 9.913 1.00 94.31 127 LEU A O 1
ATOM 1002 N N . PHE A 1 128 ? -7.223 -6.572 8.013 1.00 94.31 128 PHE A N 1
ATOM 1003 C CA . PHE A 1 128 ? -7.327 -5.199 8.493 1.00 94.31 128 PHE A CA 1
ATOM 1004 C C . PHE A 1 128 ? -8.774 -4.801 8.797 1.00 94.31 128 PHE A C 1
ATOM 1006 O O . PHE A 1 128 ? -9.041 -4.199 9.833 1.00 94.31 128 PHE A O 1
ATOM 1013 N N . ARG A 1 129 ? -9.749 -5.237 7.989 1.00 95.44 129 ARG A N 1
ATOM 1014 C CA . ARG A 1 129 ? -11.177 -5.072 8.323 1.00 95.44 129 ARG A CA 1
ATOM 1015 C C . ARG A 1 129 ? -11.557 -5.760 9.633 1.00 95.44 129 ARG A C 1
ATOM 1017 O O . ARG A 1 129 ? -12.327 -5.202 10.406 1.00 95.44 129 ARG A O 1
ATOM 1024 N N . LYS A 1 130 ? -11.018 -6.952 9.908 1.00 95.81 130 LYS A N 1
ATOM 1025 C CA . LYS A 1 130 ? -11.238 -7.628 11.199 1.00 95.81 130 LYS A CA 1
ATOM 1026 C C . LYS A 1 130 ? -10.625 -6.844 12.358 1.00 95.81 130 LYS A C 1
ATOM 1028 O O . LYS A 1 130 ? -11.231 -6.809 13.424 1.00 95.81 130 LYS A O 1
ATOM 1033 N N . ILE A 1 131 ? -9.458 -6.228 12.158 1.00 94.31 131 ILE A N 1
ATOM 1034 C CA . ILE A 1 131 ? -8.842 -5.334 13.147 1.00 94.31 131 ILE A CA 1
ATOM 1035 C C . ILE A 1 131 ? -9.761 -4.140 13.408 1.00 94.31 131 ILE A C 1
ATOM 1037 O O . ILE A 1 131 ? -10.114 -3.920 14.557 1.00 94.31 131 ILE A O 1
ATOM 1041 N N . ILE A 1 132 ? -10.227 -3.452 12.360 1.00 94.06 132 ILE A N 1
ATOM 1042 C CA . ILE A 1 132 ? -11.161 -2.318 12.465 1.00 94.06 132 ILE A CA 1
ATOM 1043 C C . ILE A 1 132 ? -12.394 -2.687 13.295 1.00 94.06 132 ILE A C 1
ATOM 1045 O O . ILE A 1 132 ? -12.679 -2.019 14.281 1.00 94.06 132 ILE A O 1
ATOM 1049 N N . LEU A 1 133 ? -13.071 -3.790 12.959 1.00 95.44 133 LEU A N 1
ATOM 1050 C CA . LEU A 1 133 ? -14.275 -4.221 13.676 1.00 95.44 133 LEU A CA 1
ATOM 1051 C C . LEU A 1 133 ? -14.004 -4.521 15.155 1.00 95.44 133 LEU A C 1
ATOM 1053 O O . LEU A 1 133 ? -14.817 -4.195 16.017 1.00 95.44 133 LEU A O 1
ATOM 1057 N N . LYS A 1 134 ? -12.859 -5.143 15.464 1.00 94.12 134 LYS A N 1
ATOM 1058 C CA . LYS A 1 134 ? -12.455 -5.406 16.850 1.00 94.12 134 LYS A CA 1
ATOM 1059 C C . LYS A 1 134 ? -12.126 -4.119 17.600 1.00 94.12 134 LYS A C 1
ATOM 1061 O O . LYS A 1 134 ? -12.507 -4.004 18.759 1.00 94.12 134 LYS A O 1
ATOM 1066 N N . SER A 1 135 ? -11.455 -3.173 16.950 1.00 93.06 135 SER A N 1
ATOM 1067 C CA . SER A 1 135 ? -11.165 -1.849 17.502 1.00 93.06 135 SER A CA 1
ATOM 1068 C C . SER A 1 135 ? -12.446 -1.070 17.797 1.00 93.06 135 SER A C 1
ATOM 1070 O O . SER A 1 135 ? -12.587 -0.529 18.888 1.00 93.06 135 SER A O 1
ATOM 1072 N N . ASP A 1 136 ? -13.404 -1.066 16.866 1.00 92.50 136 ASP A N 1
ATOM 1073 C CA . ASP A 1 136 ? -14.697 -0.395 17.041 1.00 92.50 136 ASP A CA 1
ATOM 1074 C C . ASP A 1 136 ? -15.476 -1.009 18.210 1.00 92.50 136 ASP A C 1
ATOM 1076 O O . ASP A 1 136 ? -15.996 -0.293 19.066 1.00 92.50 136 ASP A O 1
ATOM 1080 N N . HIS A 1 137 ? -15.502 -2.344 18.298 1.00 92.81 137 HIS A N 1
ATOM 1081 C CA . HIS A 1 137 ? -16.115 -3.042 19.425 1.00 92.81 137 HIS A CA 1
ATOM 1082 C C . HIS A 1 137 ? -15.409 -2.719 20.748 1.00 92.81 137 HIS A C 1
ATOM 1084 O O . HIS A 1 137 ? -16.072 -2.462 21.749 1.00 92.81 137 HIS A O 1
ATOM 1090 N N . PHE A 1 138 ? -14.074 -2.721 20.764 1.00 90.38 138 PHE A N 1
ATOM 1091 C CA . PHE A 1 138 ? -13.278 -2.376 21.941 1.00 90.38 138 PHE A CA 1
ATOM 1092 C C . PHE A 1 138 ? -13.623 -0.973 22.451 1.00 90.38 138 PHE A C 1
ATOM 1094 O O . PHE A 1 138 ? -13.968 -0.828 23.623 1.00 90.38 138 PHE A O 1
ATOM 1101 N N . LEU A 1 139 ? -13.626 0.028 21.567 1.00 88.31 139 LEU A N 1
ATOM 1102 C CA . LEU A 1 139 ? -13.987 1.408 21.899 1.00 88.31 139 LEU A CA 1
ATOM 1103 C C . LEU A 1 139 ? -15.435 1.534 22.386 1.00 88.31 139 LEU A C 1
ATOM 1105 O O . LEU A 1 139 ? -15.692 2.228 23.365 1.00 88.31 139 LEU A O 1
ATOM 1109 N N . ALA A 1 140 ? -16.379 0.829 21.758 1.00 87.38 140 ALA A N 1
ATOM 1110 C CA . ALA A 1 140 ? -17.774 0.820 22.197 1.00 87.38 140 ALA A CA 1
ATOM 1111 C C 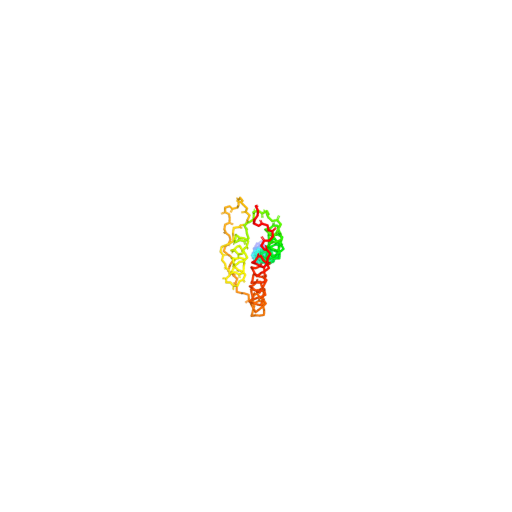. ALA A 1 140 ? -17.952 0.180 23.587 1.00 87.38 140 ALA A C 1
ATOM 1113 O O . ALA A 1 140 ? -18.791 0.623 24.370 1.00 87.38 140 ALA A O 1
ATOM 1114 N N . SER A 1 141 ? -17.154 -0.846 23.899 1.00 83.12 141 SER A N 1
ATOM 1115 C CA . SER A 1 141 ? -17.184 -1.563 25.180 1.00 83.12 141 SER A CA 1
ATOM 1116 C C . SER A 1 141 ? -16.412 -0.877 26.313 1.00 83.12 141 SER A C 1
ATOM 1118 O O . SER A 1 141 ? -16.559 -1.285 27.462 1.00 83.12 141 SER A O 1
ATOM 1120 N N . ASN A 1 142 ? -15.632 0.168 26.014 1.00 67.75 142 ASN A N 1
ATOM 1121 C CA . ASN A 1 142 ? -14.880 0.967 26.986 1.00 67.75 142 ASN A CA 1
ATOM 1122 C C . ASN A 1 142 ? -15.476 2.388 27.115 1.00 67.75 142 ASN A C 1
ATOM 1124 O O . ASN A 1 142 ? -14.877 3.366 26.670 1.00 67.75 142 ASN A O 1
ATOM 1128 N N . PRO A 1 143 ? -16.653 2.550 27.753 1.00 56.16 143 PRO A N 1
ATOM 1129 C CA . PRO A 1 143 ? -17.268 3.862 27.971 1.00 56.16 143 PRO A CA 1
ATOM 1130 C C . PRO A 1 143 ? -16.533 4.730 29.009 1.00 56.16 143 PRO A C 1
ATOM 1132 O O . PRO A 1 143 ? -16.894 5.892 29.182 1.00 56.16 143 PRO A O 1
ATOM 1135 N N . GLY A 1 144 ? -15.510 4.197 29.691 1.00 52.41 144 GLY A N 1
ATOM 1136 C CA . GLY A 1 144 ? -14.824 4.805 30.841 1.00 52.41 144 GLY A CA 1
ATOM 1137 C C . GLY A 1 144 ? -14.019 6.085 30.582 1.00 52.41 144 GLY A C 1
ATOM 1138 O O . GLY A 1 144 ? -13.301 6.512 31.476 1.00 52.41 144 GLY A O 1
ATOM 1139 N N . ASN A 1 145 ? -14.132 6.697 29.403 1.00 49.34 145 ASN A N 1
ATOM 1140 C CA . ASN A 1 145 ? -13.472 7.963 29.070 1.00 49.34 145 ASN A CA 1
ATOM 1141 C C . ASN A 1 145 ? -14.374 8.983 28.363 1.00 49.34 145 ASN A C 1
ATOM 1143 O O . ASN A 1 145 ? -13.898 9.941 27.762 1.00 49.34 145 ASN A O 1
ATOM 1147 N N . ARG A 1 146 ? -15.697 8.804 28.450 1.00 46.94 146 ARG A N 1
ATOM 1148 C CA . ARG A 1 146 ? -16.654 9.889 28.202 1.00 46.94 146 ARG A CA 1
ATOM 1149 C C . ARG A 1 146 ? -16.855 10.686 29.497 1.00 46.94 146 ARG A C 1
ATOM 1151 O O . ARG A 1 146 ? -17.933 10.621 30.083 1.00 46.94 146 ARG A O 1
ATOM 1158 N N . ILE A 1 147 ? -15.809 11.363 29.969 1.00 41.53 147 ILE A N 1
ATOM 1159 C CA . ILE A 1 147 ? -15.906 12.413 30.996 1.00 41.53 147 ILE A CA 1
ATOM 1160 C C . ILE A 1 147 ? -15.406 13.706 30.366 1.00 41.53 147 ILE A C 1
ATOM 1162 O O . ILE A 1 147 ? -14.314 13.659 29.760 1.00 41.53 147 ILE A O 1
#

Secondary structure (DSSP, 8-state):
-HHHHHHHHHHHHHHHHHHHHHHHHHHHHHHHHHHHHHHHHHHHHHHHHHHHHHHHHHHHHHHHHHHHHHTT----HHHHHHHHHHHHHHHHH-EEEE-STT---EEEE-----HHHHHHHHHHHHHHHHHHHHHHHHHHH--TT--

Foldseek 3Di:
DVVVVVVVVVVVVVVVVVVVVVVVVVVVVVVVVVVVVVVVVVVLVVVLVVLVVVLVVLLVVLVVQLVVVLVQHDDDNVVSVVSNVVSLCCNDQNAWDQPDDPGPDTDGNRDHDDPVSNVVSVVVVVVSVVVVVVSVVVSVVRPVRPD